Protein AF-A0AAV5ZBB8-F1 (afdb_monomer)

Structure (mmCIF, N/CA/C/O backbone):
data_AF-A0AAV5ZBB8-F1
#
_entry.id   AF-A0AAV5ZBB8-F1
#
loop_
_atom_site.group_PDB
_atom_site.id
_atom_site.type_symbol
_atom_site.label_atom_id
_atom_site.label_alt_id
_atom_site.label_comp_id
_atom_site.label_asym_id
_atom_site.label_entity_id
_atom_site.label_seq_id
_atom_site.pdbx_PDB_ins_code
_atom_site.Cartn_x
_atom_site.Cartn_y
_atom_site.Cartn_z
_atom_site.occupancy
_atom_site.B_iso_or_equiv
_atom_site.auth_seq_id
_atom_site.auth_comp_id
_atom_site.auth_asym_id
_atom_site.auth_atom_id
_atom_site.pdbx_PDB_model_num
ATOM 1 N N . MET A 1 1 ? 15.526 -5.689 8.123 1.00 53.66 1 MET A N 1
ATOM 2 C CA . MET A 1 1 ? 15.651 -4.306 8.640 1.00 53.66 1 MET A CA 1
ATOM 3 C C . MET A 1 1 ? 14.329 -3.552 8.521 1.00 53.66 1 MET A C 1
ATOM 5 O O . MET A 1 1 ? 13.747 -3.284 9.558 1.00 53.66 1 MET A O 1
ATOM 9 N N . ALA A 1 2 ? 13.791 -3.338 7.309 1.00 59.31 2 ALA A N 1
ATOM 10 C CA . ALA A 1 2 ? 12.492 -2.676 7.075 1.00 59.31 2 ALA A CA 1
ATOM 11 C C . ALA A 1 2 ? 11.322 -3.203 7.937 1.00 59.31 2 ALA A C 1
ATOM 13 O O . ALA A 1 2 ? 10.523 -2.428 8.451 1.00 59.31 2 ALA A O 1
ATOM 14 N N . GLU A 1 3 ? 11.235 -4.521 8.137 1.00 53.53 3 GLU A N 1
ATOM 15 C CA . GLU A 1 3 ? 10.161 -5.109 8.946 1.00 53.53 3 GLU A CA 1
ATOM 16 C C . GLU A 1 3 ? 10.266 -4.846 10.455 1.00 53.53 3 GLU A C 1
ATOM 18 O O . GLU A 1 3 ? 9.240 -4.838 11.133 1.00 53.53 3 GLU A O 1
ATOM 23 N N . VAL A 1 4 ? 11.484 -4.675 10.982 1.00 60.69 4 VAL A N 1
ATOM 24 C CA . VAL A 1 4 ? 11.716 -4.422 12.415 1.00 60.69 4 VAL A CA 1
ATOM 25 C C . VAL A 1 4 ? 11.329 -2.982 12.738 1.00 60.69 4 VAL A C 1
ATOM 27 O O . VAL A 1 4 ? 10.600 -2.740 13.694 1.00 60.69 4 VAL A O 1
ATOM 30 N N . GLU A 1 5 ? 11.712 -2.046 11.866 1.00 68.69 5 GLU A N 1
ATOM 31 C CA . GLU A 1 5 ? 11.343 -0.634 11.984 1.00 68.69 5 GLU A CA 1
ATOM 32 C C . GLU A 1 5 ? 9.823 -0.425 11.891 1.00 68.69 5 GLU A C 1
ATOM 34 O O . GLU A 1 5 ? 9.251 0.348 12.658 1.00 68.69 5 GLU A O 1
ATOM 39 N N . ALA A 1 6 ? 9.140 -1.151 10.997 1.00 69.44 6 ALA A N 1
ATOM 40 C CA . ALA A 1 6 ? 7.684 -1.078 10.888 1.00 69.44 6 ALA A CA 1
ATOM 41 C C . ALA A 1 6 ? 6.980 -1.526 12.182 1.00 69.44 6 ALA A C 1
ATOM 43 O O . ALA A 1 6 ? 6.035 -0.872 12.619 1.00 69.44 6 ALA A O 1
ATOM 44 N N . ALA A 1 7 ? 7.446 -2.607 12.817 1.00 68.56 7 ALA A N 1
ATOM 45 C CA . ALA A 1 7 ? 6.867 -3.106 14.064 1.00 68.56 7 ALA A CA 1
ATOM 46 C C . ALA A 1 7 ? 7.058 -2.122 15.232 1.00 68.56 7 ALA A C 1
ATOM 48 O O . ALA A 1 7 ? 6.115 -1.865 15.978 1.00 68.56 7 ALA A O 1
ATOM 49 N N . GLU A 1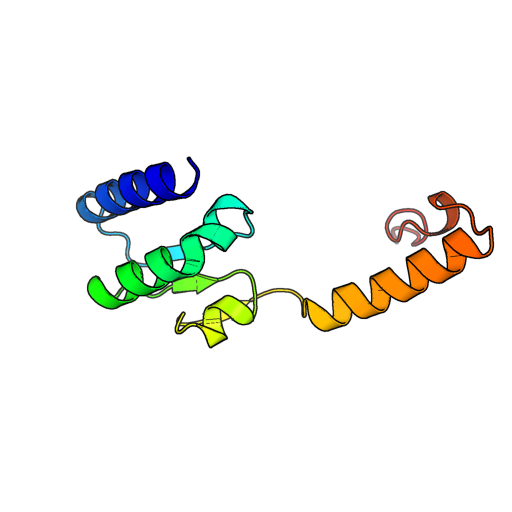 8 ? 8.244 -1.524 15.355 1.00 72.69 8 GLU A N 1
ATOM 50 C CA . GLU A 1 8 ? 8.531 -0.513 16.380 1.00 72.69 8 GLU A CA 1
ATOM 51 C C . GLU A 1 8 ? 7.666 0.744 16.191 1.00 72.69 8 GLU A C 1
ATOM 53 O O . GLU A 1 8 ? 7.053 1.244 17.135 1.00 72.69 8 GLU A O 1
ATOM 58 N N . ARG A 1 9 ? 7.519 1.212 14.946 1.00 80.06 9 ARG A N 1
ATOM 59 C CA . ARG A 1 9 ? 6.646 2.348 14.603 1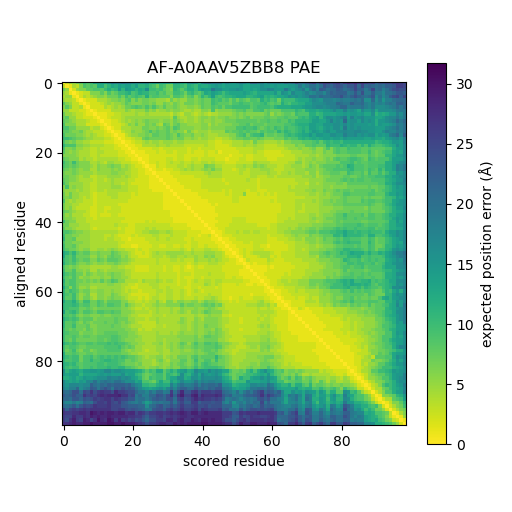.00 80.06 9 ARG A CA 1
ATOM 60 C C . ARG A 1 9 ? 5.175 2.067 14.932 1.00 80.06 9 ARG A C 1
ATOM 62 O O . ARG A 1 9 ? 4.493 2.953 15.444 1.00 80.06 9 ARG A O 1
ATOM 69 N N . LEU A 1 10 ? 4.692 0.850 14.669 1.00 81.56 10 LEU A N 1
ATOM 70 C CA . LEU A 1 10 ? 3.322 0.424 14.989 1.00 81.56 10 LEU A CA 1
ATOM 71 C C . LEU A 1 10 ? 3.081 0.358 16.506 1.00 81.56 10 LEU A C 1
ATOM 73 O O . LEU A 1 10 ? 2.021 0.774 16.979 1.00 81.56 10 LEU A O 1
ATOM 77 N N . ALA A 1 11 ? 4.076 -0.066 17.290 1.00 78.81 11 ALA A N 1
ATOM 78 C CA . ALA A 1 11 ? 3.989 -0.029 18.749 1.00 78.81 11 ALA A CA 1
ATOM 79 C C . ALA A 1 11 ? 3.774 1.408 19.263 1.00 78.81 11 ALA A C 1
ATOM 81 O O . ALA A 1 11 ? 2.874 1.651 20.069 1.00 78.81 11 ALA A O 1
ATOM 82 N N . THR A 1 12 ? 4.507 2.384 18.720 1.00 82.25 12 THR A N 1
ATOM 83 C CA . THR A 1 12 ? 4.348 3.806 19.075 1.00 82.25 12 THR A CA 1
ATOM 84 C C . THR A 1 12 ? 2.963 4.356 18.713 1.00 82.25 12 THR A C 1
ATOM 86 O O . THR A 1 12 ? 2.387 5.130 19.481 1.00 82.25 12 THR A O 1
ATOM 89 N N . LEU A 1 13 ? 2.376 3.922 17.591 1.00 82.56 13 LEU A N 1
ATOM 90 C CA . LEU A 1 13 ? 1.018 4.323 17.187 1.00 82.56 13 LEU A CA 1
ATOM 91 C C . LEU A 1 13 ? -0.051 3.877 18.193 1.00 82.56 13 LEU A C 1
ATOM 93 O O . LEU A 1 13 ? -1.064 4.555 18.359 1.00 82.56 13 LEU A O 1
ATOM 97 N N . THR A 1 14 ? 0.194 2.788 18.924 1.00 80.69 14 THR A N 1
ATOM 98 C CA . THR A 1 14 ? -0.733 2.300 19.956 1.00 80.69 14 THR A CA 1
ATOM 99 C C . THR A 1 14 ? -0.842 3.286 21.124 1.00 80.69 14 THR A C 1
ATOM 101 O O . THR A 1 14 ? -1.925 3.471 21.677 1.00 80.69 14 THR A O 1
ATOM 104 N N . ALA A 1 15 ? 0.255 3.970 21.469 1.00 82.31 15 ALA A N 1
ATOM 105 C CA . ALA A 1 15 ? 0.263 4.996 22.512 1.00 82.31 15 ALA A CA 1
ATOM 106 C C . ALA A 1 15 ? -0.439 6.291 22.070 1.00 82.31 15 ALA A C 1
ATOM 108 O O . ALA A 1 15 ? -1.097 6.941 22.878 1.00 82.31 15 ALA A O 1
ATOM 109 N N . GLN A 1 16 ? -0.316 6.652 20.790 1.00 85.62 16 GLN A N 1
ATOM 110 C CA . GLN A 1 16 ? -0.878 7.890 20.239 1.00 85.62 16 GLN A CA 1
ATOM 111 C C . GLN A 1 16 ? -2.366 7.787 19.885 1.00 85.62 16 GLN A C 1
ATOM 113 O O . GLN A 1 16 ? -3.032 8.814 19.827 1.00 85.62 16 GLN A O 1
ATOM 118 N N . ARG A 1 17 ? -2.882 6.568 19.670 1.00 85.19 17 ARG A N 1
ATOM 119 C CA . ARG A 1 17 ? -4.276 6.283 19.282 1.00 85.19 17 ARG A CA 1
ATOM 120 C C . ARG A 1 17 ? -4.796 7.182 18.146 1.00 85.19 17 ARG A C 1
ATOM 122 O O . ARG A 1 17 ? -5.737 7.944 18.356 1.00 85.19 17 ARG A O 1
ATOM 129 N N . PRO A 1 18 ? -4.194 7.107 16.950 1.00 88.50 18 PRO A N 1
ATOM 130 C CA . PRO A 1 18 ? -4.700 7.844 15.799 1.00 88.50 18 PRO A CA 1
ATOM 131 C C . PRO A 1 18 ? -6.105 7.363 15.410 1.00 88.50 18 PRO A C 1
ATOM 133 O O . PRO A 1 18 ? -6.436 6.196 15.603 1.00 88.50 18 PRO A O 1
ATOM 136 N N . ASP A 1 19 ? -6.895 8.238 14.791 1.00 89.62 19 ASP A N 1
ATOM 137 C CA . ASP A 1 19 ? -8.230 7.888 14.285 1.00 89.62 19 ASP A CA 1
ATOM 138 C C . ASP A 1 19 ? -8.190 7.110 12.959 1.00 89.62 19 ASP A C 1
ATOM 140 O O . ASP A 1 19 ? -9.160 6.448 12.599 1.00 89.62 19 ASP A O 1
ATOM 144 N N . ALA A 1 20 ? -7.085 7.199 12.211 1.00 88.31 20 ALA A N 1
ATOM 145 C CA . ALA A 1 20 ? -6.906 6.545 10.917 1.00 88.31 20 ALA A CA 1
ATOM 146 C C . ALA A 1 20 ? -5.422 6.364 10.566 1.00 88.31 20 ALA A C 1
ATOM 148 O O . ALA A 1 20 ? -4.544 7.019 11.133 1.00 88.31 20 ALA A O 1
ATOM 149 N N . LEU A 1 21 ? -5.146 5.502 9.585 1.00 89.38 21 LEU A N 1
ATOM 150 C CA . LEU A 1 21 ? -3.805 5.259 9.061 1.00 89.38 21 LEU A CA 1
ATOM 151 C C . LEU A 1 21 ? -3.753 5.465 7.540 1.00 89.38 21 LEU A C 1
ATOM 153 O O . LEU A 1 21 ? -4.594 4.971 6.791 1.00 89.38 21 LEU A O 1
ATOM 157 N N . LEU A 1 22 ? -2.720 6.162 7.069 1.00 89.25 22 LEU A N 1
ATOM 158 C CA . LEU A 1 22 ? -2.425 6.307 5.645 1.00 89.25 22 LEU A CA 1
ATOM 159 C C . LEU A 1 22 ? -1.123 5.572 5.317 1.00 89.25 22 LEU A C 1
ATOM 161 O O . LEU A 1 22 ? -0.035 6.008 5.693 1.00 89.25 22 LEU A O 1
ATOM 165 N N . ALA A 1 23 ? -1.229 4.464 4.588 1.00 88.88 23 ALA A N 1
ATOM 166 C CA . ALA A 1 23 ? -0.086 3.730 4.065 1.00 88.88 23 ALA A CA 1
ATOM 167 C C . ALA A 1 23 ? 0.368 4.362 2.741 1.00 88.88 23 ALA A C 1
ATOM 169 O O . ALA A 1 23 ? -0.077 3.986 1.652 1.00 88.88 23 ALA A O 1
ATOM 170 N N . VAL A 1 24 ? 1.252 5.355 2.856 1.00 87.94 24 VAL A N 1
ATOM 171 C CA . VAL A 1 24 ? 1.857 6.048 1.711 1.00 87.94 24 VAL A CA 1
ATOM 172 C C . VAL A 1 24 ? 2.698 5.104 0.847 1.00 87.94 24 VAL A C 1
ATOM 174 O O . VAL A 1 24 ? 3.167 4.058 1.301 1.00 87.94 24 VAL A O 1
ATOM 177 N N . ASN A 1 25 ? 2.925 5.493 -0.410 1.00 87.00 25 ASN A N 1
ATOM 178 C CA . ASN A 1 25 ? 3.810 4.748 -1.298 1.00 87.00 25 ASN A CA 1
ATOM 179 C C . ASN A 1 25 ? 5.253 4.789 -0.767 1.00 87.00 25 ASN A C 1
ATOM 181 O O . ASN A 1 25 ? 5.925 5.816 -0.821 1.00 87.00 25 ASN A O 1
ATOM 185 N N . SER A 1 26 ? 5.714 3.657 -0.246 1.00 86.00 26 SER A N 1
ATOM 186 C CA . SER A 1 26 ? 7.070 3.456 0.250 1.00 86.00 26 SER A CA 1
ATOM 187 C C . SER A 1 26 ? 7.442 1.990 0.099 1.00 86.00 26 SER A C 1
ATOM 189 O O . SER A 1 26 ? 6.631 1.111 0.394 1.00 86.00 26 SER A O 1
ATOM 191 N N . ALA A 1 27 ? 8.686 1.716 -0.296 1.00 85.19 27 ALA A N 1
ATOM 192 C CA . ALA A 1 27 ? 9.199 0.351 -0.381 1.00 85.19 27 ALA A CA 1
ATOM 193 C C . ALA A 1 27 ? 9.102 -0.377 0.972 1.00 85.19 27 ALA A C 1
ATOM 195 O O . ALA A 1 27 ? 8.699 -1.537 1.031 1.00 85.19 27 ALA A O 1
ATOM 196 N N . THR A 1 28 ? 9.391 0.325 2.071 1.00 86.19 28 THR A N 1
ATOM 197 C CA . THR A 1 28 ? 9.319 -0.220 3.434 1.00 86.19 28 THR A CA 1
ATOM 198 C C . THR A 1 28 ? 7.890 -0.628 3.799 1.00 86.19 28 THR A C 1
ATOM 200 O O . THR A 1 28 ? 7.669 -1.735 4.289 1.00 86.19 28 THR A O 1
ATOM 203 N N . LEU A 1 29 ? 6.909 0.236 3.514 1.00 85.94 29 LEU A N 1
ATOM 204 C CA . LEU A 1 29 ? 5.493 -0.031 3.797 1.00 85.94 29 LEU A CA 1
ATOM 205 C C . LEU A 1 29 ? 4.928 -1.115 2.872 1.00 85.94 29 LEU A C 1
ATOM 207 O O . LEU A 1 29 ? 4.120 -1.925 3.312 1.00 85.94 29 LEU A O 1
ATOM 211 N N . ALA A 1 30 ? 5.385 -1.176 1.618 1.00 85.81 30 ALA A N 1
ATOM 212 C CA . ALA A 1 30 ? 4.986 -2.214 0.673 1.00 85.81 30 ALA A CA 1
ATOM 213 C C . ALA A 1 30 ? 5.445 -3.610 1.124 1.00 85.81 30 ALA A C 1
ATOM 215 O O . ALA A 1 30 ? 4.679 -4.566 1.018 1.00 85.81 30 ALA A O 1
ATOM 216 N N . ILE A 1 31 ? 6.661 -3.724 1.668 1.00 88.56 31 ILE A N 1
ATOM 217 C CA . ILE A 1 31 ? 7.171 -4.978 2.243 1.00 88.56 31 ILE A CA 1
ATOM 218 C C . ILE A 1 31 ? 6.378 -5.346 3.504 1.00 88.56 31 ILE A C 1
ATOM 2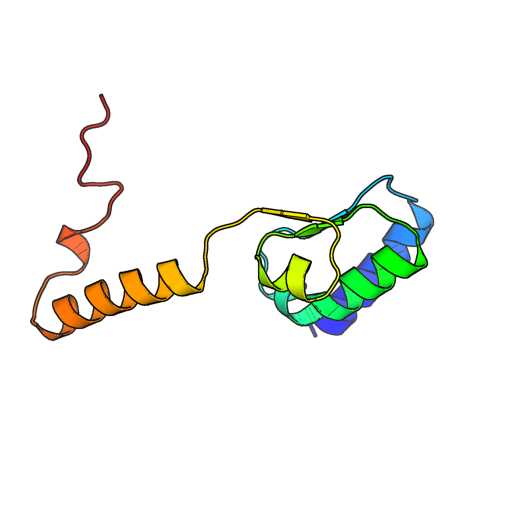20 O O . ILE A 1 31 ? 5.930 -6.480 3.647 1.00 88.56 31 ILE A O 1
ATOM 224 N N . ALA A 1 32 ? 6.140 -4.382 4.397 1.00 88.88 32 ALA A N 1
ATOM 225 C CA . ALA A 1 32 ? 5.441 -4.606 5.664 1.00 88.88 32 ALA A CA 1
ATOM 226 C C . ALA A 1 32 ? 3.900 -4.594 5.559 1.00 88.88 32 ALA A C 1
ATOM 228 O O . ALA A 1 32 ? 3.221 -4.614 6.589 1.00 88.88 32 ALA A O 1
ATOM 229 N N . ARG A 1 33 ? 3.327 -4.563 4.346 1.00 88.75 33 ARG A N 1
ATOM 230 C CA . ARG A 1 33 ? 1.895 -4.293 4.110 1.00 88.75 33 ARG A CA 1
ATOM 231 C C . ARG A 1 33 ? 0.961 -5.204 4.905 1.00 88.75 33 ARG A C 1
ATOM 233 O O . ARG A 1 33 ? 0.029 -4.720 5.535 1.00 88.75 33 ARG A O 1
ATOM 240 N N . HIS A 1 34 ? 1.267 -6.501 4.957 1.00 90.81 34 HIS A N 1
ATOM 241 C CA . HIS A 1 34 ? 0.459 -7.499 5.663 1.00 90.81 34 HIS A CA 1
ATOM 242 C C . HIS A 1 34 ? 0.419 -7.243 7.170 1.00 90.81 34 HIS A C 1
ATOM 244 O O . HIS A 1 34 ? -0.632 -7.364 7.791 1.00 90.81 34 HIS A O 1
ATOM 250 N N . LYS A 1 35 ? 1.542 -6.816 7.763 1.00 90.06 35 LYS A N 1
ATOM 251 C CA . LYS A 1 35 ? 1.603 -6.462 9.191 1.00 90.06 35 LYS A CA 1
ATOM 252 C C . LYS A 1 35 ? 0.817 -5.189 9.485 1.00 90.06 35 LYS A C 1
ATOM 254 O O . LYS A 1 35 ? 0.149 -5.117 10.509 1.00 90.06 35 LYS A O 1
ATOM 259 N N . ILE A 1 36 ? 0.877 -4.209 8.585 1.00 89.62 36 ILE A N 1
ATOM 260 C CA . ILE A 1 36 ? 0.131 -2.952 8.714 1.00 89.62 36 ILE A CA 1
ATOM 261 C C . ILE A 1 36 ? -1.374 -3.218 8.654 1.00 89.62 36 ILE A C 1
ATOM 263 O O . ILE A 1 36 ? -2.108 -2.727 9.507 1.00 89.62 36 ILE A O 1
ATOM 267 N N . ILE A 1 37 ? -1.824 -4.031 7.695 1.00 91.69 37 ILE A N 1
ATOM 268 C CA . ILE A 1 37 ? -3.234 -4.421 7.563 1.00 91.69 37 ILE A CA 1
ATOM 269 C C . ILE A 1 37 ? -3.687 -5.204 8.799 1.00 91.69 37 ILE A C 1
ATOM 271 O O . ILE A 1 37 ? -4.724 -4.885 9.378 1.00 91.69 37 ILE A O 1
ATOM 275 N N . ALA A 1 38 ? -2.891 -6.175 9.257 1.00 91.88 38 ALA A N 1
ATOM 276 C CA . ALA A 1 38 ? -3.206 -6.950 10.454 1.00 91.88 38 ALA A CA 1
ATOM 277 C C . ALA A 1 38 ? -3.310 -6.066 11.708 1.00 91.88 38 ALA A C 1
ATOM 279 O O . ALA A 1 38 ? -4.261 -6.199 12.476 1.00 91.88 38 ALA A O 1
ATOM 280 N N . PHE A 1 39 ? -2.377 -5.129 11.895 1.00 90.94 39 PHE A N 1
ATOM 281 C CA . PHE A 1 39 ? -2.422 -4.163 12.991 1.00 90.94 39 PHE A CA 1
ATOM 282 C C . PHE A 1 39 ? -3.666 -3.271 12.903 1.00 90.94 39 PHE A C 1
ATOM 284 O O . PHE A 1 39 ? -4.404 -3.130 13.876 1.00 90.94 39 PHE A O 1
ATOM 291 N N . ALA A 1 40 ? -3.948 -2.711 11.726 1.00 90.44 40 ALA A N 1
ATOM 292 C CA . ALA A 1 40 ? -5.123 -1.877 11.510 1.00 90.44 40 ALA A CA 1
ATOM 293 C C . ALA A 1 40 ? -6.429 -2.623 11.822 1.00 90.44 40 ALA A C 1
ATOM 295 O O . ALA A 1 40 ? -7.305 -2.075 12.492 1.00 90.44 40 ALA A O 1
ATOM 296 N N . ALA A 1 41 ? -6.534 -3.888 11.410 1.00 90.50 41 ALA A N 1
ATOM 297 C CA . ALA A 1 41 ? -7.680 -4.738 11.708 1.00 90.50 41 ALA A CA 1
ATOM 298 C C . ALA A 1 41 ? -7.825 -5.003 13.217 1.00 90.50 41 ALA A C 1
ATOM 300 O O . ALA A 1 41 ? -8.920 -4.858 13.762 1.00 90.50 41 ALA A O 1
ATOM 301 N N . GLN A 1 42 ? -6.728 -5.326 13.913 1.00 90.94 42 GLN A N 1
ATOM 302 C CA . GLN A 1 42 ? -6.724 -5.569 15.364 1.00 90.94 42 GLN A CA 1
ATOM 303 C C . GLN A 1 42 ? -7.146 -4.333 16.166 1.00 90.94 42 GLN A C 1
ATOM 305 O O . GLN A 1 42 ? -7.900 -4.440 17.133 1.00 90.94 42 GLN A O 1
ATOM 310 N N . HIS A 1 43 ? -6.695 -3.153 15.745 1.00 89.38 43 HIS A N 1
ATOM 311 C CA . HIS A 1 43 ? -6.965 -1.895 16.437 1.00 89.38 43 HIS A CA 1
ATOM 312 C C . HIS A 1 43 ? -8.201 -1.150 15.908 1.00 89.38 43 HIS A C 1
ATOM 314 O O . HIS A 1 43 ? -8.518 -0.076 16.415 1.00 89.38 43 HIS A O 1
ATOM 320 N N . ARG A 1 44 ? -8.933 -1.731 14.942 1.00 88.75 44 ARG A N 1
ATOM 321 C CA . ARG A 1 44 ? -10.102 -1.128 14.272 1.00 88.75 44 ARG A CA 1
ATOM 322 C C . ARG A 1 44 ? -9.810 0.261 13.693 1.00 88.75 44 ARG A C 1
ATOM 324 O O . ARG A 1 44 ? -10.635 1.164 13.792 1.00 88.75 44 ARG A O 1
ATOM 331 N N . LEU A 1 45 ? -8.635 0.415 13.087 1.00 90.38 45 LEU A N 1
ATOM 332 C CA . LEU A 1 45 ? -8.193 1.660 12.470 1.00 90.38 45 LEU A CA 1
ATOM 333 C C . LEU A 1 45 ? -8.551 1.679 10.976 1.00 90.38 45 LEU A C 1
ATOM 335 O O . LEU A 1 45 ? -8.020 0.864 10.211 1.00 90.38 45 LEU A O 1
ATOM 339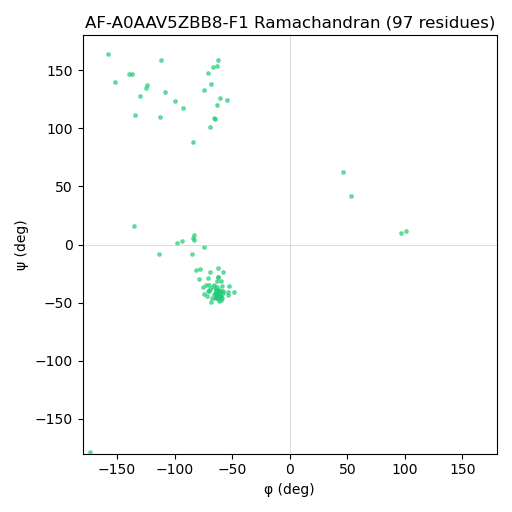 N N . PRO A 1 46 ? -9.403 2.617 10.520 1.00 89.50 46 PRO A N 1
ATOM 340 C CA . PRO A 1 46 ? -9.616 2.865 9.101 1.00 89.50 46 PRO A CA 1
ATOM 341 C C . PRO A 1 46 ? -8.282 3.138 8.407 1.00 89.50 46 PRO A C 1
ATOM 343 O O . PRO A 1 46 ? -7.535 4.026 8.820 1.00 89.50 46 PRO A O 1
ATOM 346 N N . THR A 1 47 ? -7.966 2.364 7.366 1.00 91.19 47 THR A N 1
ATOM 347 C CA . THR A 1 47 ? -6.655 2.442 6.709 1.00 91.19 47 THR A CA 1
ATOM 348 C C . THR A 1 47 ? -6.771 2.565 5.199 1.00 91.19 47 THR A C 1
ATOM 350 O O . THR A 1 47 ? -7.418 1.739 4.553 1.00 91.19 47 THR A O 1
ATOM 353 N N . VAL A 1 48 ? -6.099 3.572 4.639 1.00 91.44 48 VAL A N 1
ATOM 354 C CA . VAL A 1 48 ? -6.028 3.815 3.192 1.00 91.44 48 VAL A CA 1
ATOM 355 C C . VAL A 1 48 ? -4.631 3.472 2.676 1.00 91.44 48 VAL A C 1
ATOM 357 O O . VAL A 1 48 ? -3.640 3.913 3.255 1.00 91.44 48 VAL A O 1
ATOM 360 N N . GLY A 1 49 ? -4.536 2.700 1.593 1.00 89.81 49 GLY A N 1
ATOM 361 C CA . GLY A 1 49 ? -3.273 2.299 0.966 1.00 89.81 49 GLY A CA 1
ATOM 362 C C . GLY A 1 49 ? -3.024 2.911 -0.411 1.00 89.81 49 GLY A C 1
ATOM 363 O O . GLY A 1 49 ? -3.950 3.308 -1.111 1.00 89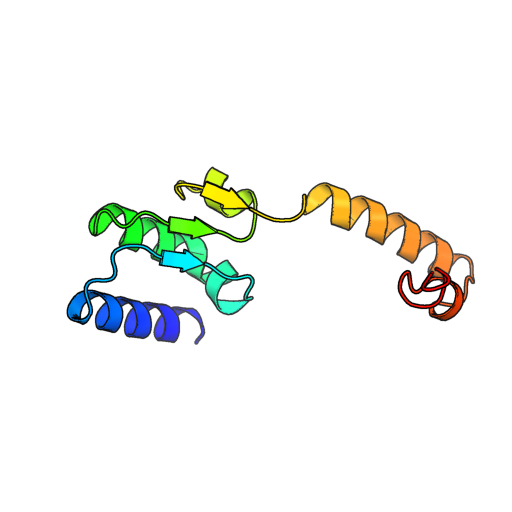.81 49 GLY A O 1
ATOM 364 N N . ALA A 1 50 ? -1.757 2.948 -0.823 1.00 85.25 50 ALA A N 1
ATOM 365 C CA . ALA A 1 50 ? -1.335 3.547 -2.093 1.00 85.25 50 ALA A CA 1
ATOM 366 C C . ALA A 1 50 ? -1.440 2.629 -3.330 1.00 85.25 50 ALA A C 1
ATOM 368 O O . ALA A 1 50 ? -1.217 3.091 -4.443 1.00 85.25 50 ALA A O 1
ATOM 369 N N . PHE A 1 51 ? -1.736 1.336 -3.172 1.00 84.69 51 PHE A N 1
ATOM 370 C CA . PHE A 1 51 ? -1.787 0.374 -4.282 1.00 84.69 51 PHE A CA 1
ATOM 371 C C . PHE A 1 51 ? -2.998 -0.538 -4.165 1.00 84.69 51 PHE A C 1
ATOM 373 O O . PHE A 1 51 ? -3.358 -0.921 -3.055 1.00 84.69 51 PHE A O 1
ATOM 380 N N . GLY A 1 52 ? -3.567 -0.956 -5.301 1.00 85.81 52 GLY A N 1
ATOM 381 C CA . GLY A 1 52 ? -4.722 -1.865 -5.333 1.00 85.81 52 GLY A CA 1
ATOM 382 C C .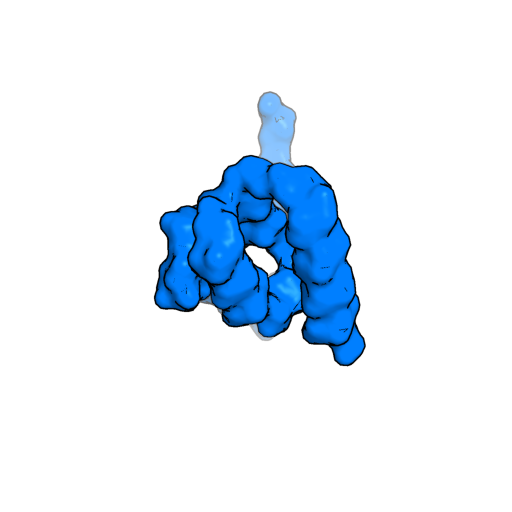 GLY A 1 52 ? -4.511 -3.152 -4.528 1.00 85.81 52 GLY A C 1
ATOM 383 O O . GLY A 1 52 ? -5.402 -3.562 -3.795 1.00 85.81 52 GLY A O 1
ATOM 384 N N . THR A 1 53 ? -3.283 -3.686 -4.523 1.00 87.19 53 THR A N 1
ATOM 385 C CA . THR A 1 53 ? -2.913 -4.867 -3.724 1.00 87.19 53 THR A CA 1
ATOM 386 C C . THR A 1 53 ? -3.151 -4.690 -2.224 1.00 87.19 53 THR A C 1
ATOM 388 O O . THR A 1 53 ? -3.282 -5.670 -1.508 1.00 87.19 53 THR A O 1
ATOM 391 N N . PHE A 1 54 ? -3.176 -3.452 -1.723 1.00 87.81 54 PHE A N 1
ATOM 392 C CA . PHE A 1 54 ? -3.472 -3.173 -0.321 1.00 87.81 54 PHE A CA 1
ATOM 393 C C . PHE A 1 54 ? -4.943 -3.442 0.015 1.00 87.81 54 PHE A C 1
ATOM 395 O O . PHE A 1 54 ? -5.229 -3.982 1.077 1.00 87.81 54 PHE A O 1
ATOM 402 N N . ALA A 1 55 ? -5.864 -3.088 -0.887 1.00 89.38 55 ALA A N 1
ATOM 403 C CA . ALA A 1 55 ? -7.278 -3.419 -0.732 1.00 89.38 55 ALA A CA 1
ATOM 404 C C . ALA A 1 55 ? -7.514 -4.924 -0.932 1.00 89.38 55 ALA A C 1
ATOM 406 O O . ALA A 1 55 ? -8.245 -5.527 -0.152 1.00 89.38 55 ALA A O 1
ATOM 407 N N . ASP A 1 56 ? -6.832 -5.540 -1.907 1.00 89.44 56 ASP A N 1
ATOM 408 C CA . ASP A 1 56 ? -6.910 -6.990 -2.152 1.00 89.44 56 ASP A CA 1
ATOM 409 C C . ASP A 1 56 ? -6.487 -7.815 -0.921 1.00 89.44 56 ASP A C 1
ATOM 411 O O . ASP A 1 56 ? -7.077 -8.853 -0.631 1.00 89.44 56 ASP A O 1
ATOM 415 N N . ASP A 1 57 ? -5.494 -7.332 -0.169 1.00 89.25 57 ASP A N 1
ATOM 416 C CA . ASP A 1 57 ? -4.972 -7.990 1.034 1.00 89.25 57 ASP A CA 1
ATOM 417 C C . ASP A 1 57 ? -5.780 -7.673 2.315 1.00 89.25 57 ASP A C 1
ATOM 419 O O . ASP A 1 57 ? -5.385 -8.078 3.409 1.00 89.25 57 ASP A O 1
ATOM 423 N N . GLY A 1 58 ? -6.912 -6.961 2.209 1.00 87.19 58 GLY A N 1
ATOM 424 C CA . GLY A 1 58 ? -7.827 -6.690 3.328 1.00 87.19 58 GLY A CA 1
ATOM 425 C C . GLY A 1 58 ? -7.710 -5.299 3.961 1.00 87.19 58 GLY A C 1
ATOM 426 O O . GLY A 1 58 ? -8.283 -5.054 5.024 1.00 87.19 58 GLY A O 1
ATOM 427 N N . GLY A 1 59 ? -6.984 -4.373 3.333 1.00 87.62 59 GLY A N 1
ATOM 428 C CA . GLY A 1 59 ? -7.049 -2.952 3.669 1.00 87.62 59 GLY A CA 1
ATOM 429 C C . GLY A 1 59 ? -8.413 -2.342 3.323 1.00 87.62 59 GLY A C 1
ATOM 430 O O . GLY A 1 59 ? -9.094 -2.802 2.412 1.00 87.62 59 GLY A O 1
ATOM 431 N N . LEU A 1 60 ? -8.817 -1.284 4.036 1.00 90.44 60 LEU A N 1
ATOM 432 C CA . LEU A 1 60 ? -10.165 -0.717 3.895 1.00 90.44 60 LEU A CA 1
ATOM 433 C C . LEU A 1 60 ? -10.386 -0.048 2.529 1.00 90.44 60 LEU A C 1
ATOM 435 O O . LEU A 1 60 ? -11.392 -0.294 1.873 1.00 90.44 60 LEU A O 1
ATOM 439 N N . VAL A 1 61 ? -9.458 0.815 2.108 1.00 90.75 61 VAL A N 1
ATOM 440 C CA . VAL A 1 61 ? -9.493 1.494 0.802 1.00 90.75 61 VAL A CA 1
ATOM 441 C C . VAL A 1 61 ? -8.082 1.535 0.230 1.00 90.75 61 VAL A C 1
ATOM 443 O O . VAL A 1 61 ? -7.110 1.688 0.967 1.00 90.75 61 VAL A O 1
ATOM 446 N N . ALA A 1 62 ? -7.955 1.453 -1.091 1.00 91.06 62 ALA A N 1
ATOM 447 C CA . ALA A 1 62 ? -6.718 1.773 -1.786 1.00 91.06 62 ALA A CA 1
ATOM 448 C C . ALA A 1 62 ? -6.964 2.843 -2.849 1.00 91.06 62 ALA A C 1
ATOM 450 O O . ALA A 1 62 ? -7.946 2.779 -3.586 1.00 91.06 62 ALA A O 1
ATOM 451 N N . TYR A 1 63 ? -6.054 3.808 -2.942 1.00 89.56 63 TYR A N 1
ATOM 452 C CA . TYR A 1 63 ? -6.076 4.836 -3.971 1.00 89.56 63 TYR A CA 1
ATOM 453 C C . TYR A 1 63 ? -4.679 5.012 -4.564 1.00 89.56 63 TYR A C 1
ATOM 455 O O . TYR A 1 63 ? -3.755 5.476 -3.897 1.00 89.56 63 TYR A O 1
ATOM 463 N N . GLY A 1 64 ? -4.532 4.614 -5.826 1.00 85.88 64 GLY A N 1
ATOM 464 C CA . GLY A 1 64 ? -3.261 4.634 -6.537 1.00 85.88 64 GLY A CA 1
ATOM 465 C C . GLY A 1 64 ? -3.398 4.270 -8.007 1.00 85.88 64 GLY A C 1
ATOM 466 O O . GLY A 1 64 ? -4.494 4.024 -8.510 1.00 85.88 64 GLY A O 1
ATOM 467 N N . ASN A 1 65 ? -2.267 4.237 -8.708 1.00 86.81 65 ASN A N 1
ATOM 468 C CA . ASN A 1 65 ? -2.220 3.831 -10.105 1.00 86.81 65 ASN A CA 1
ATOM 469 C C . ASN A 1 65 ? -2.464 2.323 -10.264 1.00 86.81 65 ASN A C 1
ATOM 471 O O . ASN A 1 65 ? -2.015 1.510 -9.452 1.00 86.81 65 ASN A O 1
ATOM 475 N N . ASP A 1 66 ? -3.095 1.933 -11.376 1.00 88.19 66 ASP A N 1
ATOM 476 C CA . ASP A 1 66 ? -3.086 0.532 -11.793 1.00 88.19 66 ASP A CA 1
ATOM 477 C C . ASP A 1 66 ? -1.644 0.151 -12.145 1.00 88.19 66 ASP A C 1
ATOM 479 O O . ASP A 1 66 ? -1.061 0.586 -13.146 1.00 88.19 66 ASP A O 1
ATOM 483 N N . THR A 1 67 ? -1.053 -0.664 -11.277 1.00 86.69 67 THR A N 1
ATOM 484 C CA . THR A 1 67 ? 0.324 -1.117 -11.423 1.00 86.69 67 THR A CA 1
ATOM 485 C C . THR A 1 67 ? 0.476 -1.932 -12.706 1.00 86.69 67 THR A C 1
ATOM 487 O O . THR A 1 67 ? 1.427 -1.706 -13.449 1.00 86.69 67 THR A O 1
ATOM 490 N N . ARG A 1 68 ? -0.484 -2.804 -13.046 1.00 89.69 68 ARG A N 1
ATOM 491 C CA . ARG A 1 68 ? -0.435 -3.620 -14.272 1.00 89.69 68 ARG A CA 1
ATOM 492 C C . ARG A 1 68 ? -0.466 -2.744 -15.516 1.00 89.69 68 ARG A C 1
ATOM 494 O O . ARG A 1 68 ? 0.305 -2.981 -16.445 1.00 89.69 68 ARG A O 1
ATOM 501 N N . ASP A 1 69 ? -1.319 -1.725 -15.528 1.00 90.94 69 ASP A N 1
ATOM 502 C CA . ASP A 1 69 ? -1.362 -0.775 -16.640 1.00 90.94 69 ASP A CA 1
ATOM 503 C C . ASP A 1 69 ? -0.063 0.021 -16.769 1.00 90.94 69 ASP A C 1
ATOM 505 O O . ASP A 1 69 ? 0.485 0.167 -17.863 1.00 90.94 69 ASP A O 1
ATOM 509 N N . THR A 1 70 ? 0.485 0.446 -15.633 1.00 89.62 70 THR A N 1
ATOM 510 C CA . THR A 1 70 ? 1.770 1.145 -15.571 1.00 89.62 70 THR A CA 1
ATOM 511 C C . THR A 1 70 ? 2.891 0.285 -16.169 1.00 89.62 70 THR A C 1
ATOM 513 O O . THR A 1 70 ? 3.634 0.765 -17.025 1.00 89.62 70 THR A O 1
ATOM 516 N N . TRP A 1 71 ? 2.975 -1.003 -15.813 1.00 90.56 71 TRP A N 1
ATOM 517 C CA . TRP A 1 71 ? 3.961 -1.933 -16.381 1.00 90.56 71 TRP A CA 1
ATOM 518 C C . TRP A 1 71 ? 3.767 -2.166 -17.883 1.00 90.56 71 TRP A C 1
ATOM 520 O O . TRP A 1 71 ? 4.752 -2.176 -18.623 1.00 90.56 71 TRP A O 1
ATOM 530 N N . ARG A 1 72 ? 2.523 -2.290 -18.370 1.00 92.19 72 ARG A N 1
ATOM 531 C CA . ARG A 1 72 ? 2.247 -2.406 -19.816 1.00 92.19 72 ARG A CA 1
ATOM 532 C C . ARG A 1 72 ? 2.7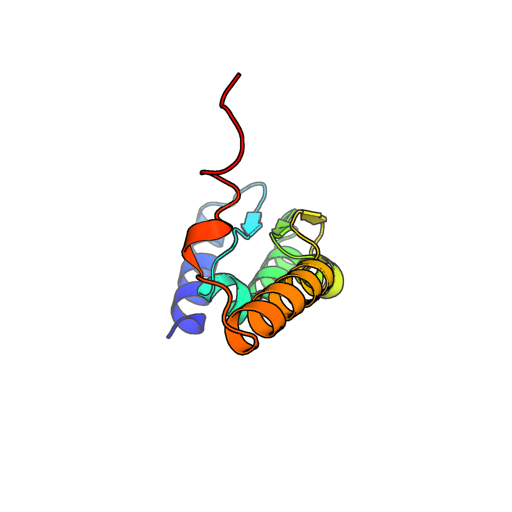38 -1.182 -20.589 1.00 92.19 72 ARG A C 1
ATOM 534 O O . ARG A 1 72 ? 3.382 -1.330 -21.628 1.00 92.19 72 ARG A O 1
ATOM 541 N N . ARG A 1 73 ? 2.485 0.027 -20.077 1.00 89.38 73 ARG A N 1
ATOM 542 C CA . ARG A 1 73 ? 2.981 1.272 -20.690 1.00 89.38 73 ARG A CA 1
ATOM 543 C C . ARG A 1 73 ? 4.507 1.334 -20.662 1.00 89.38 73 ARG A C 1
ATOM 545 O O . ARG A 1 73 ? 5.113 1.670 -21.678 1.00 89.38 73 ARG A O 1
ATOM 552 N N . MET A 1 74 ? 5.128 0.942 -19.551 1.00 88.81 74 MET A N 1
ATOM 553 C CA . MET A 1 74 ? 6.588 0.871 -19.429 1.00 88.81 74 MET A CA 1
ATOM 554 C C . MET A 1 74 ? 7.214 -0.112 -20.425 1.00 88.81 74 MET A C 1
ATOM 556 O O . MET A 1 74 ? 8.232 0.214 -21.030 1.00 88.81 74 MET A O 1
ATOM 560 N N . ALA A 1 75 ? 6.595 -1.268 -20.674 1.00 91.88 75 ALA A N 1
ATOM 561 C CA . ALA A 1 75 ? 7.089 -2.227 -21.663 1.00 91.88 75 ALA A CA 1
ATOM 562 C C . ALA A 1 75 ? 7.157 -1.620 -23.075 1.00 91.88 75 ALA A C 1
ATOM 564 O O . ALA A 1 75 ? 8.144 -1.813 -23.782 1.00 91.88 75 ALA A O 1
ATOM 565 N N . SER A 1 76 ? 6.161 -0.810 -23.458 1.00 89.69 76 SER A N 1
ATOM 566 C CA . SER A 1 76 ? 6.187 -0.089 -24.740 1.00 89.69 76 SER A CA 1
ATOM 567 C C . SER A 1 76 ? 7.335 0.925 -24.830 1.00 89.69 76 SER A C 1
ATOM 569 O O . SER A 1 76 ? 7.876 1.166 -25.908 1.00 89.69 76 SER A O 1
ATOM 571 N N . TYR A 1 77 ? 7.732 1.515 -23.700 1.00 85.56 77 TYR A N 1
ATOM 572 C CA . TYR A 1 77 ? 8.859 2.438 -23.642 1.00 85.56 77 TYR A CA 1
ATOM 573 C C . TYR A 1 77 ? 10.192 1.698 -23.809 1.00 85.56 77 TYR A C 1
ATOM 575 O O . TYR A 1 77 ? 11.026 2.108 -24.616 1.00 85.56 77 TYR A O 1
ATOM 583 N N . VAL A 1 78 ? 10.350 0.561 -23.124 1.00 90.25 78 VAL A N 1
ATOM 584 C CA . VAL A 1 78 ? 11.521 -0.318 -23.254 1.00 90.25 78 VAL A CA 1
ATOM 585 C C . VAL A 1 78 ? 11.673 -0.830 -24.689 1.00 90.25 78 VAL A C 1
ATOM 587 O O . VAL A 1 78 ? 12.756 -0.705 -25.253 1.00 90.25 78 VAL A O 1
ATOM 590 N N . ASP A 1 79 ? 10.598 -1.322 -25.314 1.00 91.94 79 ASP A N 1
ATOM 591 C CA . ASP A 1 79 ? 10.608 -1.792 -26.711 1.00 91.94 79 ASP A CA 1
ATOM 592 C C . ASP A 1 79 ? 11.155 -0.728 -27.678 1.00 91.94 79 ASP A C 1
ATOM 594 O O . ASP A 1 79 ? 11.954 -1.017 -28.567 1.00 91.94 79 ASP A O 1
ATOM 598 N N . ARG A 1 80 ? 10.788 0.538 -27.472 1.00 86.06 80 ARG A N 1
ATOM 599 C CA . ARG A 1 80 ? 11.232 1.640 -28.334 1.00 86.06 80 ARG A CA 1
ATOM 600 C C . ARG A 1 80 ? 12.683 2.043 -28.089 1.00 86.06 80 ARG A C 1
ATOM 602 O O . ARG A 1 80 ? 13.371 2.359 -29.057 1.00 86.06 80 ARG A O 1
ATOM 609 N N . ILE A 1 81 ? 13.158 2.009 -26.843 1.00 88.75 81 ILE A N 1
ATOM 610 C CA . ILE A 1 81 ? 14.581 2.226 -26.527 1.00 88.75 81 ILE A CA 1
ATOM 611 C C . ILE A 1 81 ? 15.432 1.134 -27.174 1.00 88.75 81 ILE A C 1
ATOM 613 O O . ILE A 1 81 ? 16.440 1.439 -27.806 1.00 88.75 81 ILE A O 1
ATOM 617 N N . LEU A 1 82 ? 14.997 -0.125 -27.083 1.00 90.62 82 LEU A N 1
ATOM 618 C CA . LEU A 1 82 ? 15.682 -1.249 -27.724 1.00 90.62 82 LEU A CA 1
ATOM 619 C C . LEU A 1 82 ? 15.705 -1.120 -29.257 1.00 90.62 82 LEU A C 1
ATOM 621 O O . LEU A 1 82 ? 16.647 -1.580 -29.895 1.00 90.62 82 LEU A O 1
ATOM 625 N N . LYS A 1 83 ? 14.717 -0.435 -29.846 1.00 91.81 83 LYS A N 1
ATOM 626 C CA . LYS A 1 83 ? 14.669 -0.067 -31.273 1.00 91.81 83 LYS A CA 1
ATOM 627 C C . LYS A 1 83 ? 15.449 1.213 -31.625 1.00 91.81 83 LYS A C 1
ATOM 629 O O . LYS A 1 83 ? 15.404 1.642 -32.774 1.00 91.81 83 LYS A O 1
ATOM 634 N N . GLY A 1 84 ? 16.159 1.826 -30.673 1.00 88.00 84 GLY A N 1
ATOM 635 C CA . GLY A 1 84 ? 17.043 2.975 -30.906 1.00 88.00 84 GLY A CA 1
ATOM 636 C C . GLY A 1 84 ? 16.436 4.356 -30.632 1.00 88.00 84 GLY A C 1
ATOM 637 O O . GLY A 1 84 ? 17.060 5.366 -30.960 1.00 88.00 84 GLY A O 1
ATOM 638 N N . ALA A 1 85 ? 15.246 4.443 -30.028 1.00 85.88 85 ALA A N 1
ATOM 639 C CA . ALA A 1 85 ? 14.695 5.728 -29.594 1.00 85.88 85 ALA A CA 1
ATOM 640 C C . ALA A 1 85 ? 15.506 6.317 -28.423 1.00 85.88 85 ALA A C 1
ATOM 642 O O . ALA A 1 85 ? 15.862 5.603 -27.483 1.00 85.88 85 ALA A O 1
ATOM 643 N N . LYS A 1 86 ? 15.764 7.632 -28.442 1.00 81.62 86 LYS A N 1
ATOM 644 C CA . LYS A 1 86 ? 16.466 8.316 -27.347 1.00 81.62 86 LYS A CA 1
ATOM 645 C C . LYS A 1 86 ? 15.531 8.487 -26.139 1.00 81.62 86 LYS A C 1
ATOM 647 O O . LYS A 1 86 ? 14.417 8.983 -26.311 1.00 81.62 86 LYS A O 1
ATOM 652 N N . PRO A 1 87 ? 15.976 8.172 -24.908 1.00 72.94 87 PRO A N 1
ATOM 653 C CA . PRO A 1 87 ? 15.149 8.322 -23.707 1.00 72.94 87 PRO A CA 1
ATOM 654 C C . PRO A 1 87 ? 14.664 9.760 -23.446 1.00 72.94 87 PRO A C 1
ATOM 656 O O . PRO A 1 87 ? 13.584 9.973 -22.901 1.00 72.94 87 PRO A O 1
ATOM 659 N N . ALA A 1 88 ? 15.455 10.760 -23.846 1.00 75.62 88 ALA A N 1
ATOM 660 C CA . ALA A 1 88 ? 15.154 12.170 -23.602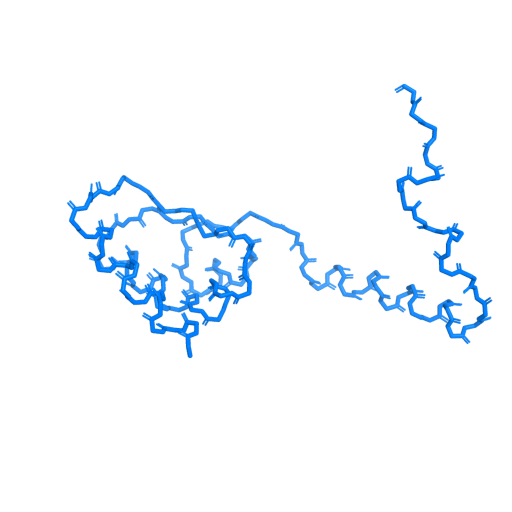 1.00 75.62 88 ALA A CA 1
ATOM 661 C C . ALA A 1 88 ? 13.957 12.701 -24.416 1.00 75.62 88 ALA A C 1
ATOM 663 O O . ALA A 1 88 ? 13.290 13.632 -23.972 1.00 75.62 88 ALA A O 1
ATOM 664 N N . ASP A 1 89 ? 13.627 12.081 -25.553 1.00 67.44 89 ASP A N 1
ATOM 665 C CA . ASP A 1 89 ? 12.616 12.595 -26.492 1.00 67.44 89 ASP A CA 1
ATOM 666 C C . ASP A 1 89 ? 11.165 12.415 -25.988 1.00 67.44 89 ASP A C 1
ATOM 668 O O . ASP A 1 89 ? 10.210 12.800 -26.663 1.00 67.44 89 ASP A O 1
ATOM 672 N N . ARG A 1 90 ? 10.962 11.789 -24.817 1.00 59.94 90 ARG A N 1
ATOM 673 C CA . ARG A 1 90 ? 9.646 11.316 -24.345 1.00 59.94 90 ARG A CA 1
ATOM 674 C C . ARG A 1 90 ? 9.317 11.620 -22.882 1.00 59.94 90 ARG A C 1
ATOM 676 O O . ARG A 1 90 ? 8.359 11.043 -22.370 1.00 59.94 90 ARG A O 1
ATOM 683 N N . SER A 1 91 ? 10.026 12.533 -22.210 1.00 52.91 91 SER A N 1
ATOM 684 C CA . SER A 1 91 ? 9.578 12.971 -20.880 1.00 52.91 91 SER A CA 1
ATOM 685 C C . SER A 1 91 ? 8.210 13.666 -21.002 1.00 52.91 91 SER A C 1
ATOM 687 O O . SER A 1 91 ? 8.106 14.678 -21.707 1.00 52.91 91 SER A O 1
ATOM 689 N N . PRO A 1 92 ? 7.150 13.163 -20.340 1.00 56.69 92 PRO A N 1
ATOM 690 C CA . PRO A 1 92 ? 5.822 13.772 -20.409 1.00 56.69 92 PRO A CA 1
ATOM 691 C C . PRO A 1 92 ? 5.813 15.199 -19.839 1.00 56.69 92 PRO A C 1
ATOM 693 O O . PRO A 1 92 ? 4.948 15.987 -20.194 1.00 56.69 92 PRO A O 1
ATOM 696 N N . CYS A 1 93 ? 6.809 15.556 -19.019 1.00 56.25 93 CYS A N 1
ATOM 697 C CA . CYS A 1 93 ? 6.951 16.899 -18.459 1.00 56.25 93 CYS A CA 1
ATOM 698 C C . CYS A 1 93 ? 7.553 17.914 -19.453 1.00 56.25 93 CYS A C 1
ATOM 700 O O . CYS A 1 93 ? 7.222 19.089 -19.396 1.00 56.25 93 CYS A O 1
ATOM 702 N N . CYS A 1 94 ? 8.398 17.478 -20.399 1.00 48.97 94 CYS A N 1
ATOM 703 C CA . CYS A 1 94 ? 9.057 18.383 -21.359 1.00 48.97 94 CYS A CA 1
ATOM 704 C C . CYS A 1 94 ? 8.363 18.464 -22.729 1.00 48.97 94 CYS A C 1
ATOM 706 O O . CYS A 1 94 ? 8.868 19.138 -23.621 1.00 48.97 94 CYS A O 1
ATOM 708 N N . SER A 1 95 ? 7.244 17.761 -22.928 1.00 50.31 95 SER A N 1
ATOM 709 C CA . SER A 1 95 ? 6.553 17.683 -24.227 1.00 50.31 95 SER A CA 1
ATOM 710 C C . SER A 1 95 ? 5.172 18.344 -24.252 1.00 50.31 95 SER A C 1
ATOM 712 O O . SER A 1 95 ? 4.600 18.492 -25.330 1.00 50.31 95 SER A O 1
ATOM 714 N N . ALA A 1 96 ? 4.647 18.775 -23.102 1.00 46.19 96 ALA A N 1
ATOM 715 C CA . ALA A 1 96 ?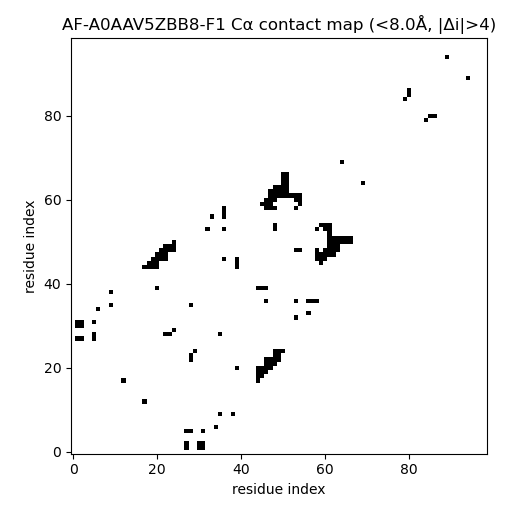 3.427 19.571 -23.025 1.00 46.19 96 ALA A CA 1
ATOM 716 C C . ALA A 1 96 ? 3.795 21.057 -22.860 1.00 46.19 96 ALA A C 1
ATOM 718 O O . ALA A 1 96 ? 4.513 21.380 -21.911 1.00 46.19 96 ALA A O 1
ATOM 719 N N . PRO A 1 97 ? 3.340 21.975 -23.737 1.00 42.38 97 PRO A N 1
ATOM 720 C CA . PRO A 1 97 ? 3.405 23.392 -23.416 1.00 42.38 97 PRO A CA 1
ATOM 721 C C . PRO A 1 97 ? 2.570 23.625 -22.154 1.00 42.38 97 PRO A C 1
ATOM 723 O O . PRO A 1 97 ? 1.409 23.219 -22.088 1.00 42.38 97 PRO A O 1
ATOM 726 N N . ILE A 1 98 ? 3.185 24.236 -21.144 1.00 52.41 98 ILE A N 1
ATOM 727 C CA . ILE A 1 98 ? 2.473 24.759 -19.980 1.00 52.41 98 ILE A CA 1
ATOM 728 C C . ILE A 1 98 ? 1.665 25.946 -20.518 1.00 52.41 98 ILE A C 1
ATOM 730 O O . ILE A 1 98 ? 2.247 26.986 -20.826 1.00 52.41 98 ILE A O 1
ATOM 734 N N . ALA A 1 99 ? 0.370 25.735 -20.748 1.00 46.41 99 ALA A N 1
ATOM 735 C CA . ALA A 1 99 ? -0.591 26.795 -21.038 1.00 46.41 99 ALA A CA 1
ATOM 736 C C . ALA A 1 99 ? -1.239 27.256 -19.732 1.00 46.41 99 ALA A C 1
ATOM 738 O O . ALA A 1 99 ? -1.529 26.373 -18.889 1.00 46.41 99 ALA A O 1
#

Solvent-accessible surface area (backbone atoms only — not comparable to full-atom values): 5862 Å² total; per-residue (Å²): 109,57,60,58,56,51,52,56,54,52,56,54,44,66,78,68,62,65,84,57,45,77,47,62,87,41,74,54,50,63,73,36,40,68,60,52,37,51,49,27,62,76,68,71,33,56,33,40,23,38,34,59,68,38,31,74,73,67,29,76,40,47,62,59,69,61,61,69,61,50,50,55,55,48,49,58,52,50,57,41,42,78,72,66,49,66,79,80,84,65,47,77,79,81,70,54,82,90,124

pLDDT: mean 81.84, std 13.03, range [42.38, 92.19]

Nearest PDB structures (foldseek):
  3lkv-assembly1_A-2  TM=9.085E-01  e=1.141E-02  Vibrio cholerae O1 biovar El Tor str. N16961
  3lft-assembly1_A  TM=8.904E-01  e=7.056E-02  Streptococcus pneumoniae TIGR4
  3lft-assembly2_B  TM=8.757E-01  e=2.222E-01  Streptococcus pneumoniae TIGR4
  4yra-assembly1_H  TM=7.959E-01  e=2.357E+00  Mus musculus
  4yra-assembly3_C  TM=7.798E-01  e=3.303E+00  Mus musculus

Secondary structure (DSSP, 8-state):
-HHHHHHHHHHHHHHH--S-EEE-S-HHHHHTHHHHHHHHHHHT--EEESSHHHHHTT-SEE-S--HHHHHHHHHHHHHHHHTT--GGGG-TTTSS---

Mean predicted aligned error: 8.06 Å

Radius of gyration: 18.6 Å; Cα contacts (8 Å, |Δi|>4): 93; chains: 1; bounding box: 27×35×54 Å

Sequence (99 aa):
MAEVEAAERLATLTAQRPDALLAVNSATLAIARHKIIAFAAQHRLPTVGAFGTFADDGGLVAYGNDTRDTWRRMASYVDRILKGAKPADRSPCCSAPIA

Foldseek 3Di:
DLQVVVVVVLVVCVVVVDQAEEADDDPSCVVNLLVVQVSCVVSVHQYEYAAPVSVVSPHPYYDYDDPVVVVVVVVVVVVVVVVPDDPVVDDPVVPDPPD